Protein AF-A0A250L7R3-F1 (afdb_monomer)

Structure (mmCIF, N/CA/C/O backbone):
data_AF-A0A250L7R3-F1
#
_entry.id   AF-A0A250L7R3-F1
#
loop_
_atom_site.group_PDB
_atom_site.id
_atom_site.type_symbol
_atom_site.label_atom_id
_atom_site.label_alt_id
_atom_site.label_comp_id
_atom_site.label_asym_id
_atom_site.label_entity_id
_atom_site.label_seq_id
_atom_site.pdbx_PDB_ins_code
_atom_site.Cartn_x
_atom_site.Cartn_y
_atom_site.Cartn_z
_atom_site.occupancy
_atom_site.B_iso_or_equiv
_atom_site.auth_seq_id
_atom_site.auth_comp_id
_atom_site.auth_asym_id
_atom_site.auth_atom_id
_atom_site.pdbx_PDB_model_num
ATOM 1 N N . MET A 1 1 ? -20.108 7.797 -13.214 1.00 38.69 1 MET A N 1
ATOM 2 C CA . MET A 1 1 ? -20.939 6.583 -13.354 1.00 38.69 1 MET A CA 1
ATOM 3 C C . MET A 1 1 ? -20.085 5.517 -14.011 1.00 38.69 1 MET A C 1
ATOM 5 O O . MET A 1 1 ? -19.873 5.589 -15.206 1.00 38.69 1 MET A O 1
ATOM 9 N N . ASN A 1 2 ? -19.512 4.625 -13.212 1.00 36.44 2 ASN A N 1
ATOM 10 C CA . ASN A 1 2 ? -18.898 3.373 -13.664 1.00 36.44 2 ASN A CA 1
ATOM 11 C C . ASN A 1 2 ? -18.938 2.456 -12.428 1.00 36.44 2 ASN A C 1
ATOM 13 O O . ASN A 1 2 ? -18.055 2.507 -11.584 1.00 36.44 2 ASN A O 1
ATOM 17 N N . SER A 1 3 ? -20.124 2.025 -12.000 1.00 40.06 3 SER A N 1
ATOM 18 C CA . SER A 1 3 ? -20.840 0.845 -12.502 1.00 40.06 3 SER A CA 1
ATOM 19 C C . SER A 1 3 ? -19.961 -0.408 -12.490 1.00 40.06 3 SER A C 1
ATOM 21 O O . SER A 1 3 ? -19.380 -0.771 -13.500 1.00 40.06 3 SER A O 1
ATOM 23 N N . ARG A 1 4 ? -19.924 -1.012 -11.293 1.00 45.03 4 ARG A N 1
ATOM 24 C CA . ARG A 1 4 ? -19.854 -2.450 -10.987 1.00 45.03 4 ARG A CA 1
ATOM 25 C C . ARG A 1 4 ? -18.679 -3.227 -11.592 1.00 45.03 4 ARG A C 1
ATOM 27 O O . ARG A 1 4 ? -18.739 -3.694 -12.721 1.00 45.03 4 ARG A O 1
ATOM 34 N N . CYS A 1 5 ? -17.675 -3.498 -10.755 1.00 47.62 5 CYS A N 1
ATOM 35 C CA . CYS A 1 5 ? -16.937 -4.756 -10.852 1.00 47.62 5 CYS A CA 1
ATOM 36 C C . CYS A 1 5 ? -17.933 -5.894 -10.577 1.00 47.62 5 CYS A C 1
ATOM 38 O O . CYS A 1 5 ? -18.141 -6.283 -9.427 1.00 47.62 5 CYS A O 1
ATOM 40 N N . ASP A 1 6 ? -18.616 -6.362 -11.617 1.00 46.91 6 ASP A N 1
ATOM 41 C CA . ASP A 1 6 ? -19.437 -7.563 -11.552 1.00 46.91 6 ASP A CA 1
ATOM 42 C C . ASP A 1 6 ? -18.505 -8.783 -11.492 1.00 46.91 6 ASP A C 1
ATOM 44 O O . ASP A 1 6 ? -18.130 -9.358 -12.508 1.00 46.91 6 ASP A O 1
ATOM 48 N N . TYR A 1 7 ? -18.151 -9.206 -10.273 1.00 56.50 7 TYR A N 1
ATOM 49 C CA . TYR A 1 7 ? -17.572 -10.525 -9.972 1.00 56.50 7 TYR A CA 1
ATOM 50 C C . TYR A 1 7 ? -18.637 -11.635 -10.088 1.00 56.50 7 TYR A C 1
ATOM 52 O O . TYR A 1 7 ? -18.792 -12.479 -9.203 1.00 56.50 7 TYR A O 1
ATOM 60 N N . THR A 1 8 ? -19.443 -11.619 -11.148 1.00 50.69 8 THR A N 1
ATOM 61 C CA . THR A 1 8 ? -20.480 -12.629 -11.368 1.00 50.69 8 THR A CA 1
ATOM 62 C C . THR A 1 8 ? -19.855 -13.903 -11.951 1.00 50.69 8 THR A C 1
ATOM 64 O O . THR A 1 8 ? -19.673 -14.050 -13.150 1.00 50.69 8 THR A O 1
ATOM 67 N N . ALA A 1 9 ? -19.501 -14.824 -11.049 1.00 55.25 9 ALA A N 1
ATOM 68 C CA . ALA A 1 9 ? -19.460 -16.281 -11.236 1.00 55.25 9 ALA A CA 1
ATOM 69 C C . ALA A 1 9 ? -18.769 -16.845 -12.503 1.00 55.25 9 ALA A C 1
ATOM 71 O O . ALA A 1 9 ? -19.345 -17.678 -13.203 1.00 55.25 9 ALA A O 1
ATOM 72 N N . LEU A 1 10 ? -17.510 -16.477 -12.765 1.00 57.25 10 LEU A N 1
ATOM 73 C CA . LEU A 1 10 ? -16.639 -17.263 -13.652 1.00 57.25 10 LEU A CA 1
ATOM 74 C C . LEU A 1 10 ? -15.822 -18.278 -12.824 1.00 57.25 10 LEU A C 1
ATOM 76 O O . LEU A 1 10 ? -15.397 -17.941 -11.722 1.00 57.25 10 LEU A O 1
ATOM 80 N N . PRO A 1 11 ? -15.543 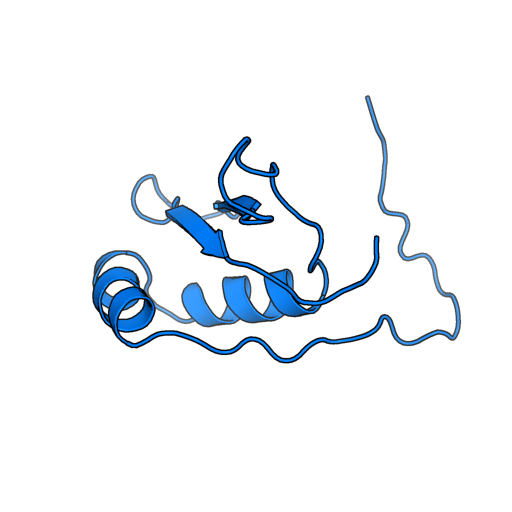-19.497 -13.331 1.00 67.06 11 PRO A N 1
ATOM 81 C CA . PRO A 1 11 ? -14.788 -20.548 -12.623 1.00 67.06 11 PRO A CA 1
ATOM 82 C C . PRO A 1 11 ? -13.294 -20.224 -12.420 1.00 67.06 11 PRO A C 1
ATOM 84 O O . PRO A 1 11 ? -12.518 -21.084 -12.006 1.00 67.06 11 PRO A O 1
ATOM 87 N N . TYR A 1 12 ? -12.871 -19.002 -12.744 1.00 60.19 12 TYR A N 1
ATOM 88 C CA . TYR A 1 12 ? -11.494 -18.552 -12.643 1.00 60.19 12 TYR A CA 1
ATOM 89 C C . TYR A 1 12 ? -11.256 -17.947 -11.260 1.00 60.19 12 TYR A C 1
ATOM 91 O O . TYR A 1 12 ? -11.839 -16.922 -10.909 1.00 60.19 12 TYR A O 1
ATOM 99 N N . ASN A 1 13 ? -10.395 -18.591 -10.474 1.00 67.75 13 ASN A N 1
ATOM 100 C CA . ASN A 1 13 ? -9.893 -18.006 -9.240 1.00 67.75 13 ASN A CA 1
ATOM 101 C C . ASN A 1 13 ? -9.052 -16.772 -9.616 1.00 67.75 13 ASN A C 1
ATOM 103 O O . ASN A 1 13 ? -8.057 -16.946 -10.326 1.00 67.75 13 ASN A O 1
ATOM 107 N N . PRO A 1 14 ? -9.432 -15.545 -9.212 1.00 69.25 14 PRO A N 1
ATOM 108 C CA . PRO A 1 14 ? -8.630 -14.371 -9.523 1.00 69.25 14 PRO A CA 1
ATOM 109 C C . PRO A 1 14 ? -7.219 -14.560 -8.947 1.00 69.25 14 PRO A C 1
ATOM 111 O O . PRO A 1 14 ? -7.083 -15.103 -7.844 1.00 69.25 14 PRO A O 1
ATOM 114 N N . PRO A 1 15 ? -6.167 -14.158 -9.679 1.00 77.06 15 PRO A N 1
ATOM 115 C CA . PRO A 1 15 ? -4.805 -14.331 -9.211 1.00 77.06 15 PRO A CA 1
ATOM 116 C C . PRO A 1 15 ? -4.622 -13.567 -7.899 1.00 77.06 15 PRO A C 1
ATOM 118 O O . PRO A 1 15 ? -4.868 -12.363 -7.816 1.00 77.06 15 PRO A O 1
ATOM 121 N N . LEU A 1 16 ? -4.222 -14.303 -6.864 1.00 87.62 16 LEU A N 1
ATOM 122 C CA . LEU A 1 16 ? -3.838 -13.754 -5.574 1.00 87.62 16 LEU A CA 1
ATOM 123 C C . LEU A 1 16 ? -2.320 -13.595 -5.567 1.00 87.62 16 LEU A C 1
ATOM 125 O O . LEU A 1 16 ? -1.594 -14.580 -5.703 1.00 87.62 16 LEU A O 1
ATOM 129 N N . TYR A 1 17 ? -1.850 -12.364 -5.406 1.00 92.88 17 TYR A N 1
ATOM 130 C CA . TYR A 1 17 ? -0.425 -12.057 -5.404 1.00 92.88 17 TYR A CA 1
ATOM 131 C C . TYR A 1 17 ? 0.134 -11.973 -3.986 1.00 92.88 17 TYR A C 1
ATOM 133 O O . TYR A 1 17 ? -0.530 -11.522 -3.054 1.00 92.88 17 TYR A O 1
ATOM 141 N N . THR A 1 18 ? 1.392 -12.371 -3.824 1.00 94.19 18 THR A N 1
ATOM 142 C CA . THR A 1 18 ? 2.101 -12.212 -2.553 1.00 94.19 18 THR A CA 1
ATOM 143 C C . THR A 1 18 ? 2.481 -10.750 -2.352 1.00 94.19 18 THR A C 1
ATOM 145 O O . THR A 1 18 ? 3.151 -10.154 -3.193 1.00 94.19 18 THR A O 1
ATOM 148 N N . VAL A 1 19 ? 2.096 -10.186 -1.210 1.00 95.50 19 VAL A N 1
ATOM 149 C CA . VAL A 1 19 ? 2.524 -8.852 -0.778 1.00 95.50 19 VAL A CA 1
ATOM 150 C C . VAL A 1 19 ? 3.682 -9.012 0.198 1.00 95.50 19 VAL A C 1
ATOM 152 O O . VAL A 1 19 ? 3.575 -9.746 1.178 1.00 95.50 19 VAL A O 1
ATOM 155 N N . ILE A 1 20 ? 4.786 -8.319 -0.071 1.00 96.12 20 ILE A N 1
ATOM 156 C CA . ILE A 1 20 ? 5.937 -8.248 0.830 1.00 96.12 20 ILE A CA 1
ATOM 157 C C . ILE A 1 20 ? 5.931 -6.874 1.488 1.00 96.12 20 ILE A C 1
ATOM 159 O O . ILE A 1 20 ? 5.830 -5.847 0.817 1.00 96.12 20 ILE A O 1
ATOM 163 N N . GLU A 1 21 ? 6.053 -6.860 2.808 1.00 95.88 21 GLU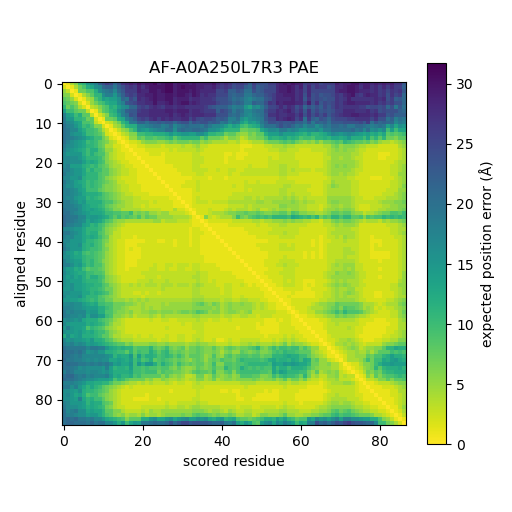 A N 1
ATOM 164 C CA . GLU A 1 21 ? 6.036 -5.636 3.594 1.00 95.88 21 GLU A CA 1
ATOM 165 C C . GLU A 1 21 ? 7.449 -5.237 3.998 1.00 95.88 21 GLU A C 1
ATOM 167 O O . GLU A 1 21 ? 8.235 -6.063 4.458 1.00 95.88 21 GLU A O 1
ATOM 172 N N . THR A 1 22 ? 7.764 -3.954 3.850 1.00 96.00 22 THR A N 1
ATOM 173 C CA . THR A 1 22 ? 9.033 -3.397 4.318 1.00 96.00 22 THR A CA 1
ATOM 174 C C . THR A 1 22 ? 8.952 -3.084 5.809 1.00 96.00 22 THR A C 1
ATOM 176 O O . THR A 1 22 ? 7.883 -2.760 6.326 1.00 96.00 22 THR A O 1
ATOM 179 N N . GLU A 1 23 ? 10.084 -3.116 6.510 1.00 96.19 23 GLU A N 1
ATOM 180 C CA . GLU A 1 23 ? 10.136 -2.765 7.939 1.00 96.19 23 GLU A CA 1
ATOM 181 C C . GLU A 1 23 ? 9.597 -1.351 8.201 1.00 96.19 23 GLU A C 1
ATOM 183 O O . GLU A 1 23 ? 8.800 -1.138 9.112 1.00 96.19 23 GLU A O 1
ATOM 188 N N . VAL A 1 24 ? 9.946 -0.399 7.328 1.00 95.38 24 VAL A N 1
ATOM 189 C CA . VAL A 1 24 ? 9.457 0.986 7.391 1.00 95.38 24 VAL A CA 1
ATOM 190 C C . VAL A 1 24 ? 7.932 1.042 7.289 1.00 95.38 24 VAL A C 1
ATOM 192 O O . VAL A 1 24 ? 7.290 1.787 8.027 1.00 95.38 24 VAL A O 1
ATOM 195 N N . PHE A 1 25 ? 7.332 0.248 6.397 1.00 95.06 25 PHE A N 1
ATOM 196 C CA . PHE A 1 25 ? 5.878 0.164 6.294 1.00 95.06 25 PHE A CA 1
ATOM 197 C C . PHE A 1 25 ? 5.260 -0.391 7.578 1.00 95.06 25 PHE A C 1
ATOM 199 O O . PHE A 1 25 ? 4.290 0.181 8.069 1.00 95.06 25 PHE A O 1
ATOM 206 N N . GLN A 1 26 ? 5.835 -1.455 8.145 1.00 93.94 26 GLN A N 1
ATOM 207 C CA . GLN A 1 26 ? 5.328 -2.067 9.373 1.00 93.94 26 GLN A CA 1
ATOM 208 C C . GLN A 1 26 ? 5.354 -1.085 10.550 1.00 93.94 26 GLN A C 1
ATOM 210 O O . GLN A 1 26 ? 4.357 -0.984 11.263 1.00 93.94 26 GLN A O 1
ATOM 215 N N . TRP A 1 27 ? 6.437 -0.316 10.713 1.00 93.62 27 TRP A N 1
ATOM 216 C CA . TRP A 1 27 ? 6.550 0.696 11.771 1.00 93.62 27 TRP A CA 1
ATOM 217 C C . TRP A 1 27 ? 5.496 1.798 11.658 1.00 93.62 27 TRP A C 1
ATOM 219 O O . TRP A 1 27 ? 4.906 2.185 12.659 1.00 93.62 27 TRP A O 1
ATOM 229 N N . TYR A 1 28 ? 5.212 2.295 10.453 1.00 92.69 28 TYR A N 1
ATOM 230 C CA . TYR A 1 28 ? 4.149 3.291 10.289 1.00 92.69 28 TYR A CA 1
ATOM 231 C C . TYR A 1 28 ? 2.750 2.680 10.402 1.00 92.69 28 TYR A C 1
ATOM 233 O O . TYR A 1 28 ? 1.825 3.333 10.888 1.00 92.69 28 TYR A O 1
ATOM 241 N N . ALA A 1 29 ? 2.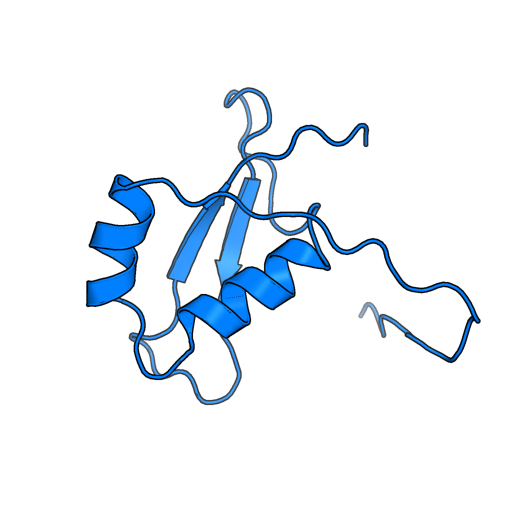573 1.431 9.968 1.00 91.94 29 ALA A N 1
ATOM 242 C CA . ALA A 1 29 ? 1.281 0.763 9.997 1.00 91.94 29 ALA A CA 1
ATOM 243 C C . ALA A 1 29 ? 0.760 0.565 11.428 1.00 91.94 29 ALA A C 1
ATOM 245 O O . ALA A 1 29 ? -0.444 0.700 11.633 1.00 91.94 29 ALA A O 1
ATOM 246 N N . THR A 1 30 ? 1.632 0.307 12.412 1.00 90.00 30 THR A N 1
ATOM 247 C CA . THR A 1 30 ? 1.224 0.111 13.818 1.00 90.00 30 THR A CA 1
ATOM 248 C C . THR A 1 30 ? 0.594 1.351 14.450 1.00 90.00 30 THR A C 1
ATOM 250 O O . THR A 1 30 ? -0.265 1.226 15.323 1.00 90.00 30 THR A O 1
ATOM 253 N N . ASP A 1 31 ? 0.981 2.543 13.997 1.00 88.38 31 ASP A N 1
ATOM 254 C CA . ASP A 1 31 ? 0.449 3.806 14.520 1.00 88.38 31 ASP A CA 1
ATOM 255 C C . ASP A 1 31 ? -0.869 4.215 13.848 1.00 88.38 31 ASP A C 1
ATOM 257 O O . ASP A 1 31 ? -1.665 4.965 14.424 1.00 88.38 31 ASP A O 1
ATOM 261 N N . ILE A 1 32 ? -1.104 3.730 12.625 1.00 88.69 32 ILE A N 1
ATOM 262 C CA . ILE A 1 32 ? -2.244 4.117 11.786 1.00 88.69 32 ILE A CA 1
ATOM 263 C C . ILE A 1 32 ? -3.401 3.125 11.928 1.00 88.69 32 ILE A C 1
ATOM 265 O O . ILE A 1 32 ? -4.552 3.544 12.054 1.00 88.69 32 ILE A O 1
ATOM 269 N N . TRP A 1 33 ? -3.104 1.827 11.905 1.00 89.94 33 TRP A N 1
ATOM 270 C CA . TRP A 1 33 ? -4.096 0.763 11.786 1.00 89.94 33 TRP A CA 1
ATOM 271 C C . TRP A 1 33 ? -4.108 -0.166 12.991 1.00 89.94 33 TRP A C 1
ATOM 273 O O . TRP A 1 33 ? -3.067 -0.513 13.547 1.00 89.94 33 TRP A O 1
ATOM 283 N N . ARG A 1 34 ? -5.311 -0.601 13.372 1.00 83.12 34 ARG A N 1
ATOM 284 C CA . ARG A 1 34 ? -5.553 -1.533 14.487 1.00 83.12 34 ARG A CA 1
ATOM 285 C C . ARG A 1 34 ? -6.466 -2.673 14.039 1.00 83.12 34 ARG A C 1
ATOM 287 O O . ARG A 1 34 ? -6.951 -2.662 12.917 1.00 83.12 34 ARG A O 1
ATOM 294 N N . ASP A 1 35 ? -6.670 -3.675 14.891 1.00 82.81 35 ASP A N 1
ATOM 295 C CA . ASP A 1 35 ? -7.764 -4.656 14.771 1.00 82.81 35 ASP A CA 1
ATOM 296 C C . ASP A 1 35 ? -7.933 -5.305 13.375 1.00 82.81 35 ASP A C 1
ATOM 298 O O . ASP A 1 35 ? -9.039 -5.413 12.846 1.00 82.81 35 ASP A O 1
ATOM 302 N N . GLY A 1 36 ? -6.830 -5.722 12.742 1.00 86.25 36 GLY A N 1
ATOM 303 C CA . GLY A 1 36 ? -6.857 -6.402 11.436 1.00 86.25 36 GLY A CA 1
ATOM 304 C C . GLY A 1 36 ? -7.066 -5.481 10.223 1.00 86.25 36 GLY A C 1
ATOM 305 O O . GLY A 1 36 ? -7.143 -5.955 9.091 1.00 86.25 36 GLY A O 1
ATOM 306 N N . GLU A 1 37 ? -7.104 -4.158 10.404 1.00 89.38 37 GLU A N 1
ATOM 307 C CA . GLU A 1 37 ? -7.240 -3.193 9.302 1.00 89.38 37 GLU A CA 1
ATOM 308 C C . GLU A 1 37 ? -6.089 -3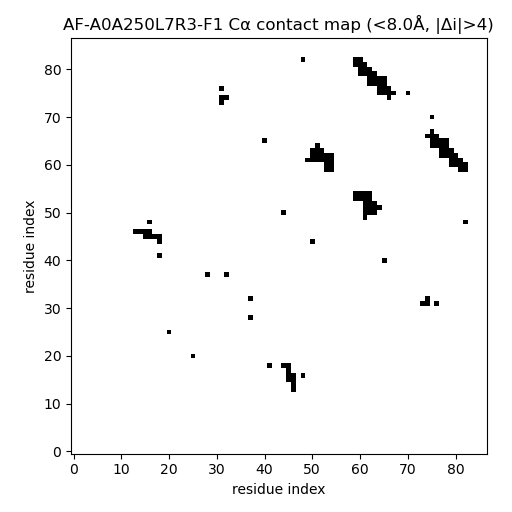.283 8.284 1.00 89.38 37 GLU A C 1
ATOM 310 O O . GLU A 1 37 ? -6.321 -3.202 7.074 1.00 89.38 37 GLU A O 1
ATOM 315 N N . ARG A 1 38 ? -4.859 -3.502 8.770 1.00 91.81 38 ARG A N 1
ATOM 316 C CA . ARG A 1 38 ? -3.666 -3.750 7.942 1.00 91.81 38 ARG A CA 1
ATOM 317 C C . ARG A 1 38 ? -3.831 -5.016 7.101 1.00 91.81 38 ARG A C 1
ATOM 319 O O . ARG A 1 38 ? -3.570 -4.987 5.904 1.00 91.81 38 ARG A O 1
ATOM 326 N N . GLU A 1 39 ? -4.294 -6.107 7.705 1.00 92.69 39 GLU A N 1
ATOM 327 C CA . GLU A 1 39 ? -4.513 -7.381 7.006 1.00 92.69 39 GLU A CA 1
ATOM 328 C C . GLU A 1 39 ? -5.591 -7.238 5.932 1.00 92.69 39 GLU A C 1
ATOM 330 O O . GLU A 1 39 ? -5.405 -7.687 4.804 1.00 92.69 39 GLU A O 1
ATOM 335 N N . ALA A 1 40 ? -6.680 -6.529 6.239 1.00 91.88 40 ALA A N 1
ATOM 336 C CA . ALA A 1 40 ? -7.723 -6.230 5.264 1.00 91.88 40 ALA A CA 1
ATOM 337 C C . ALA A 1 40 ? -7.178 -5.434 4.068 1.00 91.88 40 ALA A C 1
ATOM 339 O O . ALA A 1 40 ? -7.543 -5.719 2.926 1.00 91.88 40 ALA A O 1
ATOM 340 N N . PHE A 1 41 ? -6.291 -4.464 4.315 1.00 93.38 41 PHE A N 1
ATOM 341 C CA . PHE A 1 41 ? -5.602 -3.747 3.246 1.00 93.38 41 PHE A CA 1
ATOM 342 C C . PHE A 1 41 ? -4.696 -4.676 2.422 1.00 93.38 41 PHE A C 1
ATOM 344 O O . PHE A 1 41 ? -4.747 -4.625 1.196 1.00 93.38 41 PHE A O 1
ATOM 351 N N . ILE A 1 42 ? -3.909 -5.545 3.062 1.00 94.81 42 ILE A N 1
ATOM 352 C CA . ILE A 1 42 ? -2.992 -6.472 2.378 1.00 94.81 42 ILE A CA 1
ATOM 353 C C . ILE A 1 42 ? -3.758 -7.461 1.494 1.00 94.81 42 ILE A C 1
ATOM 355 O O . ILE A 1 42 ? -3.411 -7.625 0.327 1.00 94.81 42 ILE A O 1
ATOM 359 N N . VAL A 1 43 ? -4.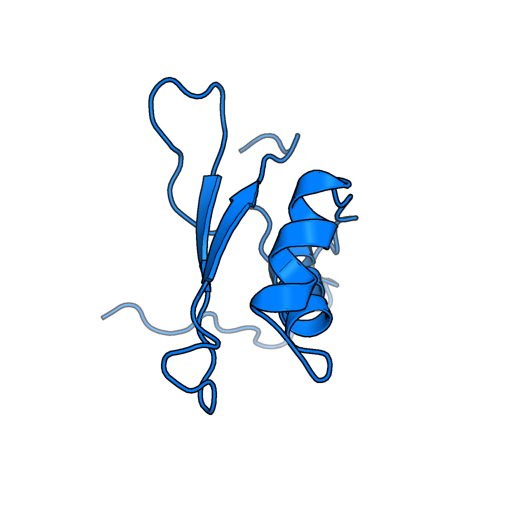825 -8.076 2.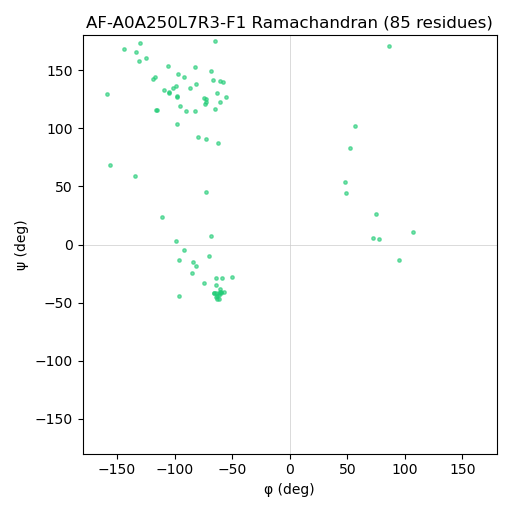011 1.00 93.25 43 VAL A N 1
ATOM 360 C CA . VAL A 1 43 ? -5.679 -9.005 1.249 1.00 93.25 43 VAL A CA 1
ATOM 361 C C . VAL A 1 43 ? -6.319 -8.300 0.054 1.00 93.25 43 VAL A C 1
ATOM 363 O O . VAL A 1 43 ? -6.385 -8.843 -1.052 1.00 93.25 43 VAL A O 1
ATOM 366 N N . TRP A 1 44 ? -6.767 -7.061 0.252 1.00 93.19 44 TRP A N 1
ATOM 367 C CA . TRP A 1 44 ? -7.307 -6.261 -0.836 1.00 93.19 44 TRP A CA 1
ATOM 368 C C . TRP A 1 44 ? -6.236 -5.907 -1.879 1.00 93.19 44 TRP A C 1
ATOM 370 O O . TRP A 1 44 ? -6.491 -6.019 -3.076 1.00 93.19 44 TRP A O 1
ATOM 380 N N . LEU A 1 45 ? -5.025 -5.539 -1.459 1.00 94.75 45 LEU A N 1
ATOM 381 C CA . LEU A 1 45 ? -3.933 -5.204 -2.373 1.00 94.75 45 LEU A CA 1
ATOM 382 C C . LEU A 1 45 ? -3.486 -6.425 -3.188 1.00 94.75 45 LEU A C 1
ATOM 384 O O . LEU A 1 45 ? -3.300 -6.322 -4.397 1.00 94.75 45 LEU A O 1
ATOM 388 N N . ALA A 1 46 ? -3.397 -7.588 -2.541 1.00 93.56 46 ALA A N 1
ATOM 389 C CA . ALA A 1 46 ? -3.057 -8.868 -3.157 1.00 93.56 46 ALA A CA 1
ATOM 390 C C . ALA A 1 46 ? -4.027 -9.283 -4.275 1.00 93.56 46 ALA A C 1
ATOM 392 O O . ALA A 1 46 ? -3.633 -9.988 -5.199 1.00 93.56 46 ALA A O 1
ATOM 393 N N . THR A 1 47 ? -5.289 -8.854 -4.194 1.00 92.12 47 THR A N 1
ATOM 394 C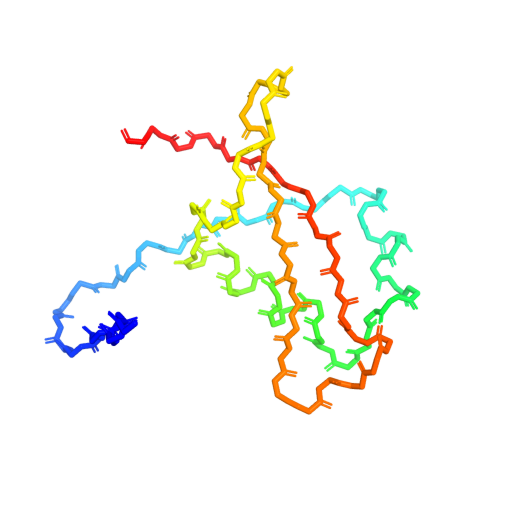 CA . THR A 1 47 ? -6.328 -9.131 -5.202 1.00 92.12 47 THR A CA 1
ATOM 395 C C . THR A 1 47 ? -6.501 -7.999 -6.215 1.00 92.12 47 THR A C 1
ATOM 397 O O . THR A 1 47 ? -7.138 -8.194 -7.247 1.00 92.12 47 THR A O 1
ATOM 400 N N . ASN A 1 48 ? -5.933 -6.819 -5.950 1.00 92.00 48 ASN A N 1
ATOM 401 C CA . ASN A 1 48 ? -6.061 -5.636 -6.799 1.00 92.00 48 ASN A CA 1
ATOM 402 C C . ASN A 1 48 ? -4.694 -4.951 -7.016 1.00 92.00 48 ASN A C 1
ATOM 404 O O . ASN A 1 48 ? -4.547 -3.763 -6.701 1.00 92.00 48 ASN A O 1
ATOM 408 N N . PRO A 1 49 ? -3.693 -5.660 -7.574 1.00 92.31 49 PRO A N 1
ATOM 409 C CA . PRO A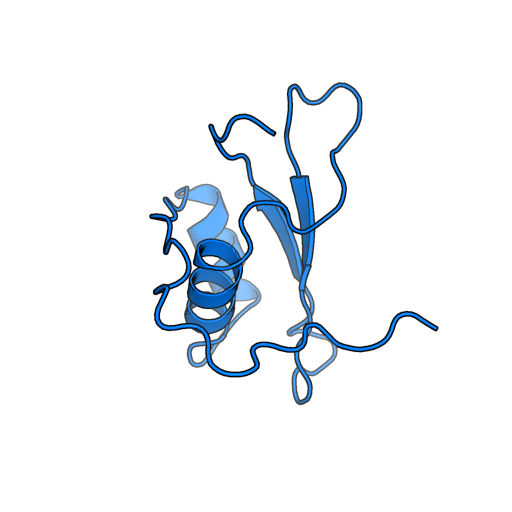 1 49 ? -2.294 -5.219 -7.603 1.00 92.31 49 PRO A CA 1
ATOM 410 C C . PRO A 1 49 ? -2.019 -4.027 -8.529 1.00 92.31 49 PRO A C 1
ATOM 412 O O . PRO A 1 49 ? -0.918 -3.487 -8.498 1.00 92.31 49 PRO A O 1
ATOM 415 N N . LEU A 1 50 ? -2.983 -3.629 -9.367 1.00 92.06 50 LEU A N 1
ATOM 416 C CA . LEU A 1 50 ? -2.886 -2.463 -10.255 1.00 92.06 50 LEU A CA 1
ATOM 417 C C . LEU A 1 50 ? -3.582 -1.221 -9.680 1.00 92.06 50 LEU A C 1
ATOM 419 O O . LEU A 1 50 ? -3.634 -0.176 -10.328 1.00 92.06 50 LEU A O 1
ATOM 423 N N . SER A 1 51 ? -4.121 -1.314 -8.461 1.00 92.44 51 SER A N 1
ATOM 424 C CA . SER A 1 51 ? -4.887 -0.231 -7.848 1.00 92.44 51 SER A CA 1
ATOM 425 C C . SER A 1 51 ? -4.048 0.988 -7.490 1.00 92.44 51 SER A C 1
ATOM 427 O O . SER A 1 51 ? -2.903 0.887 -7.049 1.00 92.44 51 SER A O 1
ATOM 429 N N . GLY A 1 52 ? -4.689 2.151 -7.542 1.00 93.12 52 GLY A N 1
ATOM 430 C CA . GLY A 1 52 ? -4.059 3.423 -7.219 1.00 93.12 52 GLY A CA 1
ATOM 431 C C . GLY A 1 52 ? -3.345 4.045 -8.412 1.00 93.12 52 GLY A C 1
ATOM 432 O O . GLY A 1 52 ? -3.192 3.443 -9.472 1.00 93.12 52 GLY A O 1
ATOM 433 N N . ASP A 1 53 ? -2.919 5.286 -8.218 1.00 94.38 53 ASP A N 1
ATOM 434 C CA . ASP A 1 53 ? -2.332 6.080 -9.291 1.00 94.38 53 ASP A CA 1
ATOM 435 C C . ASP A 1 53 ? -0.832 5.808 -9.381 1.00 94.38 53 ASP A C 1
ATOM 437 O O . ASP A 1 53 ? -0.133 5.839 -8.361 1.00 94.38 53 ASP A O 1
ATOM 441 N N . VAL A 1 54 ? -0.321 5.602 -10.596 1.00 94.00 54 VAL A N 1
ATOM 442 C CA . VAL A 1 54 ? 1.125 5.584 -10.845 1.00 94.00 54 VAL A CA 1
ATOM 443 C C . VAL A 1 54 ? 1.691 6.967 -10.530 1.00 94.00 54 VAL A C 1
ATOM 445 O O . VAL A 1 54 ? 1.175 7.987 -10.987 1.00 94.00 54 VAL A O 1
ATOM 448 N N . ILE A 1 55 ? 2.757 7.011 -9.736 1.00 94.88 55 ILE A N 1
ATOM 449 C CA . ILE A 1 55 ? 3.472 8.242 -9.407 1.00 94.88 55 ILE A CA 1
ATOM 450 C C . ILE A 1 55 ? 4.438 8.545 -10.568 1.00 94.88 55 ILE A C 1
ATOM 452 O O . ILE A 1 55 ? 5.376 7.771 -10.784 1.00 94.88 55 ILE A O 1
ATOM 456 N N . PRO A 1 56 ? 4.265 9.646 -11.324 1.00 94.19 56 PRO A N 1
ATOM 457 C CA . PRO A 1 56 ? 5.136 9.955 -12.456 1.00 94.19 56 PRO A CA 1
ATOM 458 C C . PRO A 1 56 ? 6.597 10.127 -12.025 1.00 94.19 56 PRO A C 1
ATOM 460 O O . PRO A 1 56 ? 6.871 10.695 -10.970 1.00 94.19 56 PRO A O 1
ATOM 463 N N . GLY A 1 57 ? 7.536 9.631 -12.835 1.00 93.25 57 GLY A N 1
ATOM 464 C CA . GLY A 1 57 ? 8.976 9.738 -12.557 1.00 93.25 57 GLY A CA 1
ATOM 465 C C . GLY A 1 57 ? 9.494 8.844 -11.423 1.00 93.25 57 GLY A C 1
ATOM 466 O O . GLY A 1 57 ? 10.663 8.941 -11.073 1.00 93.25 57 GLY A O 1
ATOM 467 N N . SER A 1 58 ? 8.656 7.971 -10.854 1.00 91.62 58 SER A N 1
ATOM 468 C CA . SER A 1 58 ? 9.038 7.092 -9.737 1.00 91.62 58 SER A CA 1
ATOM 469 C C . SER A 1 58 ? 9.558 5.710 -10.148 1.00 91.62 58 SER A C 1
ATOM 471 O O . SER A 1 58 ? 9.952 4.932 -9.285 1.00 91.62 58 SER A O 1
ATOM 473 N N . GLY A 1 59 ? 9.526 5.381 -11.444 1.00 88.81 59 GLY A N 1
ATOM 474 C CA . GLY A 1 59 ? 9.889 4.046 -11.931 1.00 88.81 59 GLY A CA 1
ATOM 475 C C . GLY A 1 59 ? 8.832 2.965 -11.668 1.00 88.81 59 GLY A C 1
ATOM 476 O O . GLY A 1 59 ? 9.189 1.800 -11.570 1.00 88.81 59 GLY A O 1
ATOM 477 N N . GLY A 1 60 ? 7.549 3.334 -11.544 1.00 89.69 60 GLY A N 1
ATOM 478 C CA . GLY A 1 60 ? 6.442 2.371 -11.420 1.00 89.69 60 GLY A CA 1
ATOM 479 C C . GLY A 1 60 ? 5.822 2.257 -10.024 1.00 89.69 60 GLY A C 1
ATOM 480 O O . GLY A 1 60 ? 5.009 1.365 -9.789 1.00 89.69 60 GLY A O 1
ATOM 481 N N . LEU A 1 61 ? 6.151 3.162 -9.093 1.00 95.00 61 LEU A N 1
ATOM 482 C CA . LEU A 1 61 ? 5.466 3.209 -7.800 1.00 95.00 61 LEU A CA 1
ATOM 483 C C . LEU A 1 61 ? 4.004 3.620 -7.983 1.00 95.00 61 LEU A C 1
ATOM 485 O O . LEU A 1 61 ? 3.684 4.530 -8.752 1.00 95.00 61 LEU A O 1
ATOM 489 N N . ARG A 1 62 ? 3.120 3.000 -7.206 1.00 95.44 62 ARG A N 1
ATOM 490 C CA . ARG A 1 62 ? 1.682 3.272 -7.182 1.00 95.44 62 ARG A CA 1
ATOM 491 C C . ARG A 1 62 ? 1.259 3.790 -5.815 1.00 95.44 62 ARG A C 1
ATOM 493 O O . ARG A 1 62 ? 1.786 3.371 -4.785 1.00 95.44 62 ARG A O 1
ATOM 500 N N . LYS A 1 63 ? 0.294 4.710 -5.801 1.00 96.12 63 LYS A N 1
ATOM 501 C CA . LYS A 1 63 ? -0.256 5.338 -4.594 1.00 96.12 63 LYS A CA 1
ATOM 502 C C . LYS A 1 63 ? -1.728 4.988 -4.427 1.00 96.12 63 LYS A C 1
ATOM 504 O O . LYS A 1 63 ? -2.573 5.450 -5.193 1.00 96.12 63 LYS A O 1
ATOM 509 N N . VAL A 1 64 ? -2.047 4.264 -3.360 1.00 95.75 64 VAL A N 1
ATOM 510 C CA . VAL A 1 64 ? -3.424 3.934 -2.975 1.00 95.75 64 VAL A CA 1
ATOM 511 C C . VAL A 1 64 ? -3.903 4.887 -1.893 1.00 95.75 64 VAL A C 1
ATOM 513 O O . VAL A 1 64 ? -3.195 5.161 -0.924 1.00 95.75 64 VAL A O 1
ATOM 516 N N . ARG A 1 65 ? -5.137 5.375 -2.035 1.00 92.81 65 ARG A N 1
ATOM 517 C CA . ARG A 1 65 ? -5.879 6.038 -0.958 1.00 92.81 65 ARG A CA 1
ATOM 518 C C . ARG A 1 65 ? -6.809 4.998 -0.343 1.00 92.81 65 ARG A C 1
ATOM 520 O O . ARG A 1 65 ? -7.811 4.650 -0.956 1.00 92.81 65 ARG A O 1
ATOM 527 N N . TRP A 1 66 ? -6.457 4.483 0.829 1.00 91.69 66 TRP A N 1
ATOM 528 C CA . TRP A 1 66 ? -7.223 3.438 1.496 1.00 91.69 66 TRP A CA 1
ATOM 529 C C . TRP A 1 66 ? -8.139 4.030 2.563 1.00 91.69 66 TRP A C 1
ATOM 531 O O . TRP A 1 66 ? -7.691 4.768 3.438 1.00 91.69 66 TRP A O 1
ATOM 541 N N . SER A 1 67 ? -9.425 3.698 2.484 1.00 87.12 67 SER A N 1
ATOM 542 C CA . SER A 1 67 ? -10.430 3.983 3.509 1.00 87.12 67 SER A CA 1
ATOM 543 C C . SER A 1 67 ? -11.600 3.020 3.330 1.00 87.12 67 SER A C 1
ATOM 545 O O . SER A 1 67 ? -12.133 2.922 2.224 1.00 87.12 67 SER A O 1
ATOM 547 N N . ARG A 1 68 ? -12.031 2.343 4.396 1.00 79.31 68 ARG A N 1
ATOM 548 C CA . ARG A 1 68 ? -13.200 1.450 4.382 1.00 79.31 68 ARG A CA 1
ATOM 549 C C . ARG A 1 68 ? -14.391 2.095 5.097 1.00 79.31 68 ARG A C 1
ATOM 551 O O . ARG A 1 68 ? -14.217 2.911 5.997 1.00 79.31 68 ARG A O 1
ATOM 558 N N . ALA A 1 69 ? -15.613 1.708 4.732 1.00 71.81 69 ALA A N 1
ATOM 559 C CA . ALA A 1 69 ? -16.802 2.059 5.508 1.00 71.81 69 ALA A CA 1
ATOM 560 C C . ALA A 1 69 ? -16.650 1.593 6.970 1.00 71.81 69 ALA A C 1
ATOM 562 O O . ALA A 1 69 ? -16.344 0.428 7.218 1.00 71.81 69 ALA A O 1
ATOM 563 N N . GLY A 1 70 ? -16.836 2.512 7.920 1.00 74.81 70 GLY A N 1
ATOM 564 C CA . GLY A 1 70 ? -16.607 2.272 9.349 1.00 74.81 70 GLY A CA 1
ATOM 565 C C . GLY A 1 70 ? -15.224 2.695 9.862 1.00 74.81 70 GLY A C 1
ATOM 566 O O . GLY A 1 70 ? -15.070 2.845 11.070 1.00 74.81 70 GLY A O 1
ATOM 567 N N . MET A 1 71 ? -14.247 2.985 8.989 1.00 74.12 71 MET A N 1
ATOM 568 C CA . MET A 1 71 ? -12.999 3.627 9.418 1.00 74.12 71 MET A CA 1
ATOM 569 C C . MET A 1 71 ? -13.257 5.096 9.755 1.00 74.12 71 MET A C 1
ATOM 571 O O . MET A 1 71 ? -13.710 5.881 8.918 1.00 74.12 71 MET A O 1
ATOM 575 N N . GLY A 1 72 ? -12.930 5.489 10.987 1.00 72.56 72 GLY A N 1
ATOM 576 C CA . GLY A 1 72 ? -12.891 6.897 11.374 1.00 72.56 72 GLY A CA 1
ATOM 577 C C . GLY A 1 72 ? -11.799 7.666 10.618 1.00 72.56 72 GLY A C 1
ATOM 578 O O . GLY A 1 72 ? -10.967 7.084 9.924 1.00 72.56 72 GLY A O 1
ATOM 579 N N . LYS A 1 73 ? -11.729 8.991 10.809 1.00 73.25 73 LYS A N 1
ATOM 580 C CA . LYS A 1 73 ? -10.710 9.858 10.171 1.00 73.25 73 LYS A CA 1
ATOM 581 C C . LYS A 1 73 ? -9.263 9.357 10.321 1.00 73.25 73 LYS A C 1
ATOM 583 O O . LYS A 1 73 ? -8.442 9.680 9.471 1.00 73.25 73 LYS A O 1
ATOM 588 N N . ARG A 1 74 ? -8.955 8.607 11.386 1.00 71.50 74 ARG A N 1
ATOM 589 C CA . ARG A 1 74 ? -7.623 8.038 11.651 1.00 71.50 74 ARG A CA 1
ATOM 590 C C . ARG A 1 74 ? -7.322 6.735 10.896 1.00 71.50 74 ARG A C 1
ATOM 592 O O . ARG A 1 74 ? -6.153 6.426 10.751 1.00 71.50 74 ARG A O 1
ATOM 599 N N . GLY A 1 75 ? -8.329 6.019 10.387 1.00 75.19 75 GLY A N 1
ATOM 600 C CA . GLY A 1 75 ? -8.126 4.763 9.647 1.00 75.19 75 GLY A CA 1
ATOM 601 C C . GLY A 1 75 ? -7.797 4.957 8.160 1.00 75.19 75 GLY A C 1
ATOM 602 O O . GLY A 1 75 ? -7.313 4.042 7.496 1.00 75.19 75 GLY A O 1
ATOM 603 N N . GLY A 1 76 ? -8.034 6.159 7.621 1.00 85.75 76 GLY A N 1
ATOM 604 C CA . GLY A 1 76 ? -7.699 6.484 6.236 1.00 85.75 76 GLY A CA 1
ATOM 605 C C . GLY A 1 76 ? -6.191 6.657 6.039 1.00 85.75 76 GLY A C 1
ATOM 606 O O . GLY A 1 76 ? -5.599 7.556 6.634 1.00 85.75 76 GLY A O 1
ATOM 607 N N . ALA A 1 77 ? -5.581 5.859 5.160 1.00 91.06 77 ALA A N 1
ATOM 608 C CA . ALA A 1 77 ? -4.139 5.880 4.909 1.00 91.06 77 ALA A CA 1
ATOM 609 C C . ALA A 1 77 ? -3.801 6.085 3.428 1.00 91.06 77 ALA A C 1
ATOM 611 O O . ALA A 1 77 ? -4.614 5.855 2.528 1.00 91.06 77 ALA A O 1
ATOM 612 N N . ARG A 1 78 ? -2.565 6.521 3.167 1.00 93.31 78 ARG A N 1
ATOM 613 C CA . ARG A 1 78 ? -1.990 6.560 1.819 1.00 93.31 78 ARG A CA 1
ATOM 614 C C . ARG A 1 78 ? -0.823 5.599 1.778 1.00 93.31 78 ARG A C 1
ATOM 616 O O . ARG A 1 78 ? 0.156 5.818 2.481 1.00 93.31 78 ARG A O 1
ATOM 623 N N . VAL A 1 79 ? -0.943 4.566 0.959 1.00 95.38 79 VAL A N 1
ATOM 624 C CA . VAL A 1 79 ? 0.080 3.529 0.844 1.00 95.38 79 VAL A CA 1
ATOM 625 C C . VAL A 1 79 ? 0.763 3.656 -0.501 1.00 95.38 79 VAL A C 1
ATOM 627 O O . VAL A 1 79 ? 0.097 3.810 -1.526 1.00 95.38 79 VAL A O 1
ATOM 630 N N . ILE A 1 80 ? 2.090 3.609 -0.476 1.00 96.19 80 ILE A N 1
ATOM 631 C CA . ILE A 1 80 ? 2.921 3.523 -1.670 1.00 96.19 80 ILE A CA 1
ATOM 632 C C . ILE A 1 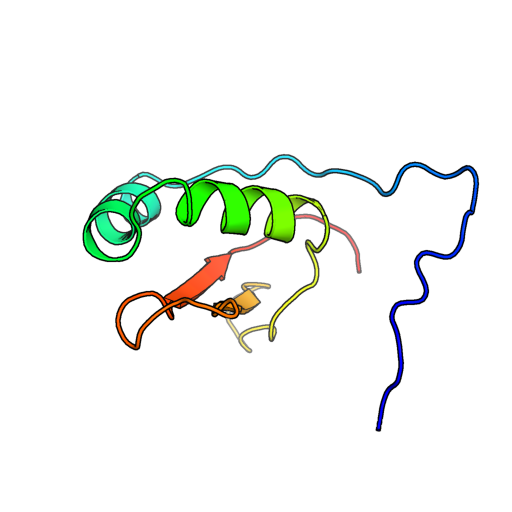80 ? 3.424 2.089 -1.762 1.00 96.19 80 ILE A C 1
ATOM 634 O O . ILE A 1 80 ? 3.915 1.547 -0.775 1.00 96.19 80 ILE A O 1
ATOM 638 N N . TYR A 1 81 ? 3.293 1.489 -2.936 1.00 96.31 81 TYR A N 1
ATOM 639 C CA . TYR A 1 81 ? 3.797 0.151 -3.218 1.00 96.31 81 TYR A CA 1
ATOM 640 C C . TYR A 1 81 ? 4.316 0.084 -4.655 1.00 96.31 81 TYR A C 1
ATOM 642 O O . TYR A 1 81 ? 4.093 0.997 -5.453 1.00 96.31 81 TYR A O 1
ATOM 650 N N . TYR A 1 82 ? 5.014 -0.996 -4.976 1.00 94.88 82 TYR A N 1
ATOM 651 C CA . TYR A 1 82 ? 5.374 -1.348 -6.342 1.00 94.88 82 TYR A CA 1
ATOM 652 C C . TYR A 1 82 ? 5.013 -2.811 -6.580 1.00 94.88 82 TYR A C 1
ATOM 654 O O . TYR A 1 82 ? 4.871 -3.586 -5.632 1.00 94.88 82 TYR A O 1
ATOM 662 N N . ASN A 1 83 ? 4.847 -3.176 -7.841 1.00 92.56 83 ASN A N 1
ATOM 663 C CA . ASN A 1 83 ? 4.678 -4.555 -8.266 1.00 92.56 83 ASN A CA 1
ATOM 664 C C . ASN A 1 83 ? 5.594 -4.802 -9.478 1.00 92.56 83 ASN A C 1
ATOM 666 O O . ASN A 1 83 ? 6.138 -3.858 -10.048 1.00 92.56 83 ASN A O 1
ATOM 670 N N . VAL A 1 84 ? 5.797 -6.070 -9.821 1.00 88.94 84 VAL A N 1
ATOM 671 C CA . VAL A 1 84 ? 6.613 -6.509 -10.969 1.00 88.94 84 VAL A CA 1
ATOM 672 C C . VAL A 1 84 ? 5.743 -7.126 -12.065 1.00 88.94 84 VAL A C 1
ATOM 674 O O . VAL A 1 84 ? 6.199 -7.991 -12.804 1.00 88.94 84 VAL A O 1
ATOM 677 N N . LEU A 1 85 ? 4.461 -6.765 -12.099 1.00 85.69 85 LEU A N 1
ATOM 678 C CA . LEU A 1 85 ? 3.533 -7.279 -13.093 1.00 85.69 85 LEU A CA 1
ATOM 679 C C . LEU A 1 85 ? 3.714 -6.490 -14.387 1.00 85.69 85 LEU A C 1
ATOM 681 O O . LEU A 1 85 ? 3.846 -5.267 -14.352 1.00 85.69 85 LEU A O 1
ATOM 685 N N . ASP A 1 86 ? 3.706 -7.204 -15.507 1.00 66.19 86 ASP A N 1
ATOM 686 C CA . ASP A 1 86 ? 3.585 -6.585 -16.819 1.00 66.19 86 ASP A CA 1
ATOM 687 C C . ASP A 1 86 ? 2.132 -6.097 -16.979 1.00 66.19 86 ASP A C 1
ATOM 689 O O . ASP A 1 86 ? 1.196 -6.869 -16.746 1.00 66.19 86 ASP A O 1
ATOM 693 N N . ASP A 1 87 ? 1.960 -4.807 -17.293 1.00 57.50 87 ASP A N 1
ATOM 694 C CA . ASP A 1 87 ? 0.653 -4.172 -17.555 1.00 57.50 87 ASP A CA 1
ATOM 695 C C . ASP A 1 87 ? 0.037 -4.650 -18.888 1.00 57.50 87 ASP A C 1
ATOM 697 O O . ASP A 1 87 ? 0.786 -4.803 -19.885 1.00 57.50 87 ASP A O 1
#

Radius of gyration: 14.35 Å; Cα contacts (8 Å, |Δi|>4): 69; chains: 1; bounding box: 31×30×32 Å

Mean predicted aligned error: 7.81 Å

Organism: NCBI:txid488447

pLDDT: mean 83.4, std 15.91, range [36.44, 96.31]

Foldseek 3Di:
DDDDPPPPDDPDDQQFADDDDDPVRVVVCVQQDDDCLVVVVRRVCRRVVPDADADPPPVAKGWDFDDDVVDDPSNTDIDIDGDPDDD

Sequence (87 aa):
MNSRCDYTALPYNPPLYTVIETEVFQWYATDIWRDGEREAFIVWLATNPLSGDVIPGSGGLRKVRWSRAGMGKRGGARVIYYNVLDD

Secondary structure (DSSP, 8-state):
----------S-PPPPPPP---HHHHHHHHHH--TTHHHHHHHHHHH-TT-SEE-TTSSS-EEEEE--TT--TTT-EEEEE------

Nearest PDB structures (foldseek):
  8a0x-assembly1_C  TM=7.922E-01  e=4.601E-03  Vibrio cholerae
  5mje-assembly1_A  TM=7.558E-01  e=4.925E-03  Vibrio cholerae

Solvent-accessible surface area (backbone atoms only — not comparable to full-atom values): 5772 Å² total; per-residue (Å²): 143,82,84,70,91,76,84,74,83,64,98,66,79,74,74,75,49,89,81,84,83,51,72,72,55,54,64,54,41,66,78,50,40,60,97,58,48,58,56,55,49,49,58,48,41,24,63,41,78,78,58,49,49,72,45,86,94,59,87,64,32,25,42,32,81,45,70,56,93,88,53,54,89,66,52,50,46,76,47,75,48,70,74,91,73,85,131